Protein AF-A0A7T3ABK5-F1 (afdb_monomer_lite)

InterPro domains:
  IPR016032 Signal transduction response regu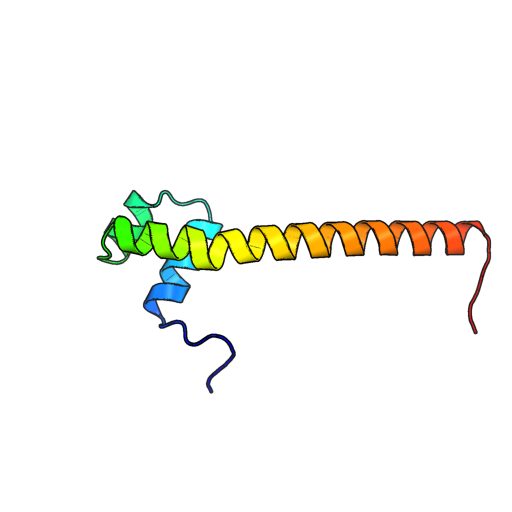lator, C-terminal effector [SSF46894] (5-57)

Radius of gyration: 19.12 Å; chains: 1; bounding box: 35×31×52 Å

Sequence (78 aa):
MSHGYGLTPREEAAVVRLEAGESKESVAAALGLSHQMVAYYASHFVVNENVLTRFERATRRSDARYRAALAASGGSYA

Structure (mmCIF, N/CA/C/O backbone):
data_AF-A0A7T3ABK5-F1
#
_entry.id   AF-A0A7T3ABK5-F1
#
loop_
_atom_site.group_PDB
_atom_site.id
_atom_site.type_symbol
_atom_site.label_atom_id
_atom_site.label_alt_id
_atom_site.label_comp_id
_atom_site.label_asym_id
_atom_site.label_entity_id
_atom_site.label_seq_id
_atom_site.pdbx_PDB_ins_code
_atom_site.Cartn_x
_atom_site.Cartn_y
_atom_site.Cartn_z
_atom_site.occupancy
_atom_site.B_iso_or_equiv
_atom_site.auth_seq_id
_atom_site.auth_comp_id
_atom_site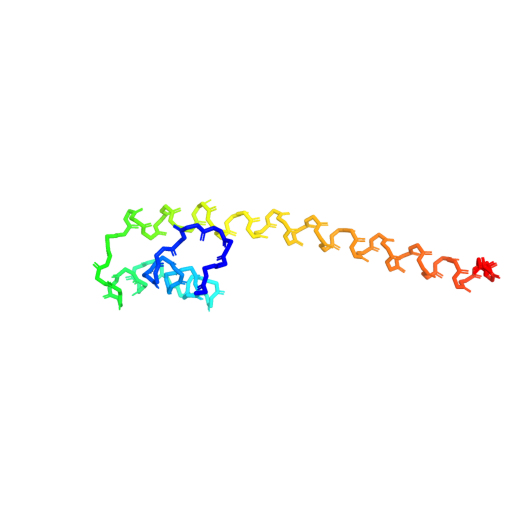.auth_asym_id
_atom_site.auth_atom_id
_atom_site.pdbx_PDB_model_num
ATOM 1 N N . MET A 1 1 ? -5.608 -21.628 0.991 1.00 36.84 1 MET A N 1
ATOM 2 C CA . MET A 1 1 ? -4.785 -20.975 -0.044 1.00 36.84 1 MET A CA 1
ATOM 3 C C . MET A 1 1 ? -4.165 -19.763 0.614 1.00 36.84 1 MET A C 1
ATOM 5 O O . MET A 1 1 ? -4.883 -18.825 0.917 1.00 36.84 1 MET A O 1
ATOM 9 N N . SER A 1 2 ? -2.884 -19.858 0.950 1.00 45.66 2 SER A N 1
ATOM 10 C CA . SER A 1 2 ? -2.127 -18.815 1.643 1.00 45.66 2 SER A CA 1
ATOM 11 C C . SER A 1 2 ? -1.056 -18.357 0.662 1.00 45.66 2 SER A C 1
ATOM 13 O O . SER A 1 2 ? -0.311 -19.203 0.162 1.00 45.66 2 SER A O 1
ATOM 15 N N . HIS A 1 3 ? -1.016 -17.077 0.305 1.00 43.25 3 HIS A N 1
ATOM 16 C CA . HIS A 1 3 ? 0.005 -16.533 -0.590 1.00 43.25 3 HIS A CA 1
ATOM 17 C C . HIS A 1 3 ? 0.741 -15.390 0.105 1.00 43.25 3 HIS A C 1
ATOM 19 O O . HIS A 1 3 ? 0.114 -14.442 0.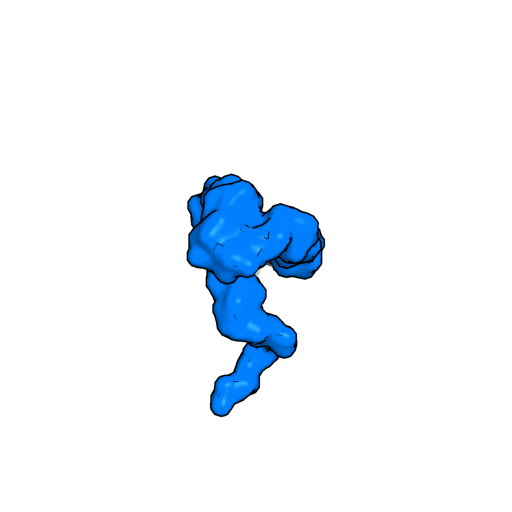547 1.00 43.25 3 HIS A O 1
ATOM 25 N N . GLY A 1 4 ? 2.062 -15.582 0.220 1.00 46.56 4 GLY A N 1
ATOM 26 C CA . GLY A 1 4 ? 3.143 -14.592 0.264 1.00 46.56 4 GLY A CA 1
ATOM 27 C C . GLY A 1 4 ? 2.915 -13.300 1.044 1.00 46.56 4 GLY A C 1
ATOM 28 O O . GLY A 1 4 ? 2.215 -12.425 0.566 1.00 46.56 4 GLY A O 1
ATOM 29 N N . TYR A 1 5 ? 3.651 -13.153 2.152 1.00 50.91 5 TYR A N 1
ATOM 30 C CA . TYR A 1 5 ? 3.574 -12.094 3.169 1.00 50.91 5 TYR A CA 1
ATOM 31 C C . TYR A 1 5 ? 2.356 -12.275 4.077 1.00 50.91 5 TYR A C 1
ATOM 33 O O . TYR A 1 5 ? 1.221 -12.167 3.645 1.00 50.91 5 TYR A O 1
ATOM 41 N N . GLY A 1 6 ? 2.594 -12.624 5.346 1.00 53.88 6 GLY A N 1
ATOM 42 C CA . GLY A 1 6 ? 1.560 -12.890 6.354 1.00 53.88 6 GLY A CA 1
ATOM 43 C C . GLY A 1 6 ? 0.804 -11.635 6.787 1.00 53.88 6 GLY A C 1
ATOM 44 O O . GLY A 1 6 ? 0.798 -11.311 7.969 1.00 53.88 6 GLY A O 1
ATOM 45 N N . LEU A 1 7 ? 0.215 -10.926 5.830 1.00 62.56 7 LEU A N 1
ATOM 46 C CA . LEU A 1 7 ? -0.683 -9.814 6.054 1.00 62.56 7 LEU A CA 1
ATOM 47 C C . LEU A 1 7 ? -2.063 -10.366 6.377 1.00 62.56 7 LEU A C 1
ATOM 49 O O . LEU A 1 7 ? -2.600 -11.242 5.697 1.00 62.56 7 LEU A O 1
ATOM 53 N N . THR A 1 8 ? -2.642 -9.853 7.447 1.00 78.31 8 THR A N 1
ATOM 54 C CA . THR A 1 8 ? -4.038 -10.107 7.769 1.00 78.31 8 THR A CA 1
ATOM 55 C C . THR A 1 8 ? -4.940 -9.395 6.750 1.00 78.31 8 THR A C 1
ATOM 57 O O . THR A 1 8 ? -4.559 -8.357 6.207 1.00 78.31 8 THR A O 1
ATOM 60 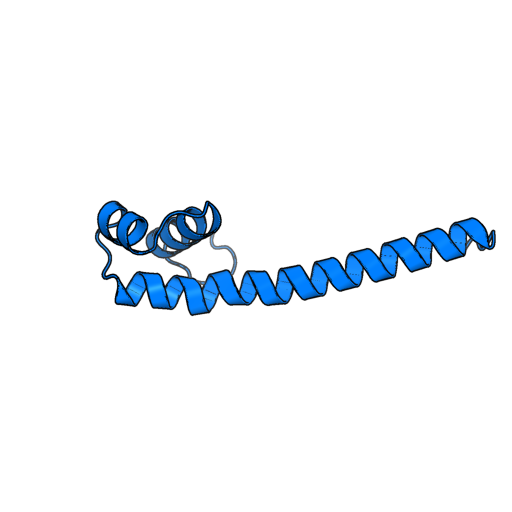N N . PRO A 1 9 ? -6.184 -9.862 6.534 1.00 79.31 9 PRO A N 1
ATOM 61 C CA . PRO A 1 9 ? -7.117 -9.215 5.600 1.00 79.31 9 PRO A CA 1
ATOM 62 C C . PRO A 1 9 ? -7.363 -7.724 5.892 1.00 79.31 9 PRO A C 1
ATOM 64 O O . PRO A 1 9 ? -7.715 -6.945 5.011 1.00 79.31 9 PRO A O 1
ATOM 67 N N . ARG A 1 10 ? -7.177 -7.307 7.152 1.00 79.31 10 ARG A N 1
ATOM 68 C CA . ARG A 1 10 ? -7.271 -5.903 7.571 1.00 79.31 10 ARG A CA 1
ATOM 69 C C . ARG A 1 10 ? -6.085 -5.059 7.116 1.00 79.31 10 ARG A C 1
ATOM 71 O O . ARG A 1 10 ? -6.268 -3.882 6.824 1.00 79.31 10 ARG A O 1
ATOM 78 N N . GLU A 1 11 ? -4.896 -5.641 7.089 1.00 77.94 11 GLU A N 1
ATOM 79 C CA . GLU A 1 11 ? -3.672 -4.965 6.660 1.00 77.94 11 GLU A CA 1
ATOM 80 C C . GLU A 1 11 ? -3.671 -4.758 5.155 1.00 77.94 11 GLU A C 1
ATOM 82 O O . GLU A 1 11 ? -3.412 -3.652 4.690 1.00 77.94 11 GLU A O 1
ATOM 87 N N . GLU A 1 12 ? -4.073 -5.784 4.410 1.00 80.00 12 GLU A N 1
ATOM 88 C CA . GLU A 1 12 ? -4.264 -5.706 2.963 1.00 80.00 12 GLU A CA 1
ATOM 89 C C . GLU A 1 12 ? -5.272 -4.604 2.595 1.00 80.00 12 GLU A C 1
ATOM 91 O O . GLU A 1 12 ? -4.976 -3.727 1.786 1.00 80.00 12 GLU A O 1
ATOM 96 N N . ALA A 1 13 ? -6.422 -4.554 3.278 1.00 83.75 13 ALA A N 1
ATOM 97 C CA . ALA A 1 13 ? -7.419 -3.506 3.057 1.00 83.75 13 ALA A CA 1
ATOM 98 C C . ALA A 1 13 ? -6.897 -2.090 3.371 1.00 83.75 13 ALA A C 1
ATOM 100 O O . ALA A 1 13 ? -7.296 -1.127 2.713 1.00 83.75 13 ALA A O 1
ATOM 101 N N . ALA A 1 14 ? -6.021 -1.941 4.371 1.00 84.69 14 ALA A N 1
ATOM 102 C CA . ALA A 1 14 ? -5.414 -0.654 4.700 1.00 84.69 14 ALA A CA 1
ATOM 103 C C . ALA A 1 14 ? -4.421 -0.206 3.621 1.00 84.69 14 ALA A C 1
ATOM 105 O O . ALA A 1 14 ? -4.447 0.956 3.219 1.00 84.69 14 ALA A O 1
ATOM 106 N N . VAL A 1 15 ? -3.580 -1.121 3.133 1.00 81.69 15 VAL A N 1
ATOM 107 C CA . VAL A 1 15 ? -2.585 -0.845 2.087 1.00 81.69 15 VAL A CA 1
ATOM 108 C C . VAL A 1 15 ? -3.265 -0.460 0.772 1.00 81.69 15 VAL A C 1
ATOM 110 O O . VAL A 1 15 ? -2.952 0.597 0.231 1.00 81.69 15 VAL A O 1
ATOM 113 N N . VAL A 1 16 ? -4.279 -1.214 0.336 1.00 83.38 16 VAL A N 1
ATOM 114 C CA . VAL A 1 16 ? -5.023 -0.931 -0.906 1.00 83.38 16 VAL A CA 1
ATOM 115 C C . VAL A 1 16 ? -5.665 0.462 -0.888 1.00 83.38 16 VAL A C 1
ATOM 117 O O . VAL A 1 16 ? -5.619 1.188 -1.881 1.00 83.38 16 VAL A O 1
ATOM 120 N N . ARG A 1 17 ? -6.244 0.885 0.245 1.00 83.81 17 ARG A N 1
ATOM 121 C CA . ARG A 1 17 ? -6.831 2.233 0.366 1.00 83.81 17 ARG A CA 1
ATOM 122 C C . ARG A 1 17 ? -5.774 3.338 0.372 1.00 83.81 17 ARG A C 1
ATOM 124 O O . ARG A 1 17 ? -5.991 4.399 -0.210 1.00 83.81 17 ARG A O 1
ATOM 131 N N . LEU A 1 18 ? -4.622 3.092 0.996 1.00 82.25 18 LEU A N 1
ATOM 132 C CA . LEU A 1 18 ? -3.495 4.028 0.970 1.00 82.25 18 LEU A CA 1
ATOM 133 C C . LEU A 1 18 ? -2.901 4.170 -0.442 1.00 82.25 18 LEU A C 1
ATOM 135 O O . LEU A 1 18 ? -2.574 5.284 -0.848 1.00 82.25 18 LEU A O 1
ATOM 139 N N . GLU A 1 19 ? -2.803 3.082 -1.207 1.00 77.81 19 GLU A N 1
ATOM 140 C CA . GLU A 1 19 ? -2.374 3.093 -2.616 1.00 77.81 19 GLU A CA 1
ATOM 141 C C . GLU A 1 19 ? -3.370 3.815 -3.527 1.00 77.81 19 GLU A C 1
ATOM 143 O O . GLU A 1 19 ? -2.965 4.521 -4.452 1.00 77.81 19 GLU A O 1
ATOM 148 N N . ALA A 1 20 ? -4.667 3.718 -3.221 1.00 80.00 20 ALA A N 1
ATOM 149 C CA . ALA A 1 20 ? -5.714 4.499 -3.879 1.00 80.00 20 ALA A CA 1
ATOM 150 C C . ALA A 1 20 ? -5.630 6.013 -3.580 1.00 80.00 20 ALA A C 1
ATOM 152 O O . ALA A 1 20 ? -6.374 6.798 -4.169 1.00 80.00 20 ALA A O 1
ATOM 153 N N . GLY A 1 21 ? -4.720 6.438 -2.696 1.00 78.38 21 GLY A N 1
ATOM 154 C CA . GLY A 1 21 ? -4.485 7.840 -2.357 1.00 78.38 21 GLY A CA 1
ATOM 155 C C . GLY A 1 21 ? -5.382 8.375 -1.242 1.00 78.38 21 GLY A C 1
ATOM 156 O O . GLY A 1 21 ? -5.420 9.588 -1.027 1.00 78.38 21 GLY A O 1
ATOM 157 N N . GLU A 1 22 ? -6.096 7.507 -0.520 1.00 82.44 22 GLU A N 1
ATOM 158 C CA . GLU A 1 22 ? -6.851 7.934 0.655 1.00 82.44 22 GLU A CA 1
ATOM 159 C C . GLU A 1 22 ? -5.918 8.429 1.771 1.00 82.44 22 GLU A C 1
ATOM 161 O O . GLU A 1 22 ? -4.801 7.939 1.969 1.00 82.44 22 GLU A O 1
ATOM 166 N N . SER A 1 23 ? -6.391 9.407 2.550 1.00 83.69 23 SER A N 1
ATOM 167 C CA . SER A 1 23 ? -5.642 9.895 3.705 1.00 83.69 23 SER A CA 1
ATOM 168 C C . SER A 1 23 ? -5.592 8.836 4.806 1.00 83.69 23 SER A C 1
ATOM 170 O O . SER A 1 23 ? -6.541 8.086 5.034 1.00 83.69 23 SER A O 1
ATOM 172 N N . LYS A 1 24 ? -4.490 8.808 5.559 1.00 83.88 24 LYS A N 1
ATOM 173 C CA . LYS A 1 24 ? -4.298 7.857 6.668 1.00 83.88 24 LYS A CA 1
ATOM 174 C C . LYS A 1 24 ? -5.414 7.943 7.713 1.00 83.88 24 LYS A C 1
ATOM 176 O O . LYS A 1 24 ? -5.782 6.929 8.294 1.00 83.88 24 LYS A O 1
ATOM 181 N N . GLU A 1 25 ? -5.960 9.136 7.932 1.00 85.88 25 GLU A N 1
ATOM 182 C CA . GLU A 1 25 ? -7.094 9.378 8.830 1.00 85.88 25 GLU A CA 1
ATOM 183 C C . GLU A 1 25 ? -8.393 8.759 8.297 1.00 85.88 25 GLU A C 1
ATOM 185 O O . GLU A 1 25 ? -9.101 8.100 9.059 1.00 85.88 25 GLU A O 1
ATOM 190 N N . SER A 1 26 ? -8.666 8.892 6.992 1.00 87.12 26 SER A N 1
ATOM 191 C CA . SER A 1 26 ? -9.810 8.242 6.332 1.00 87.12 26 SER A CA 1
ATOM 192 C C . SER A 1 26 ? -9.713 6.723 6.452 1.00 87.12 26 SER A C 1
ATOM 194 O O . SER A 1 26 ? -10.646 6.064 6.913 1.00 87.12 26 SER A O 1
ATOM 196 N N . VAL A 1 27 ? -8.541 6.165 6.136 1.00 88.00 27 VAL A N 1
ATOM 197 C CA . VAL A 1 27 ? -8.292 4.719 6.207 1.00 88.00 27 VAL A CA 1
ATOM 198 C C . VAL A 1 27 ? -8.419 4.197 7.641 1.00 88.00 27 VAL A C 1
ATOM 200 O O . VAL A 1 27 ? -9.026 3.147 7.861 1.00 88.00 27 VAL A O 1
ATOM 203 N N . ALA A 1 28 ? -7.901 4.941 8.624 1.00 88.31 28 ALA A N 1
ATOM 204 C CA . ALA A 1 28 ? -8.011 4.607 10.042 1.00 88.31 28 ALA A CA 1
ATOM 205 C C . ALA A 1 28 ? -9.475 4.553 10.498 1.00 88.31 28 ALA A C 1
ATOM 207 O O . ALA A 1 28 ? -9.902 3.549 11.074 1.00 88.31 28 ALA A O 1
ATOM 208 N N . ALA A 1 29 ? -10.260 5.585 10.178 1.00 89.88 29 ALA A N 1
ATOM 209 C CA . ALA A 1 29 ? -11.679 5.642 10.515 1.00 89.88 29 ALA A CA 1
ATOM 210 C C . ALA A 1 29 ? -12.477 4.523 9.825 1.00 89.88 29 ALA A C 1
ATOM 212 O O . ALA A 1 29 ? -13.282 3.845 10.463 1.00 89.88 29 ALA A O 1
ATOM 213 N N . ALA A 1 30 ? -12.209 4.275 8.542 1.00 88.00 30 ALA A N 1
ATOM 214 C CA . ALA A 1 30 ? -12.936 3.298 7.738 1.00 88.00 30 ALA A CA 1
ATOM 215 C C . ALA A 1 30 ? -12.620 1.832 8.088 1.00 88.00 30 ALA A C 1
ATOM 217 O O . ALA A 1 30 ? -13.376 0.937 7.705 1.00 88.00 30 ALA A O 1
ATOM 218 N N . LEU A 1 31 ? -11.501 1.563 8.767 1.00 87.00 31 LEU A N 1
ATOM 219 C CA . LEU A 1 31 ? -11.097 0.212 9.185 1.00 87.00 31 LEU A CA 1
ATOM 220 C C . LEU A 1 31 ? -11.132 0.010 10.706 1.00 87.00 31 LEU A C 1
ATOM 222 O O . LEU A 1 31 ? -10.884 -1.103 11.176 1.00 87.00 31 LEU A O 1
ATOM 226 N N . GLY A 1 32 ? -11.446 1.059 11.473 1.00 88.94 32 GLY A N 1
ATOM 227 C CA . GLY A 1 32 ? -11.389 1.035 12.935 1.00 88.94 32 GLY A CA 1
ATOM 228 C C . GLY A 1 32 ? -9.971 0.795 13.459 1.00 88.94 32 GLY A C 1
ATOM 229 O O . GLY A 1 32 ? -9.789 0.091 14.452 1.00 88.94 32 GLY A O 1
ATOM 230 N N . LEU A 1 33 ? -8.964 1.319 12.759 1.00 86.38 33 LEU A N 1
ATOM 231 C CA . LEU A 1 33 ? -7.551 1.178 13.110 1.00 86.38 33 LEU A CA 1
ATOM 232 C C . LEU A 1 33 ? -7.048 2.469 13.750 1.00 86.38 33 LEU A C 1
ATOM 234 O O . LEU A 1 33 ? -7.568 3.553 13.498 1.00 86.38 33 LEU A O 1
ATOM 238 N N . SER A 1 34 ? -5.995 2.371 14.559 1.00 87.44 34 SER A N 1
ATOM 239 C CA . SER A 1 34 ? -5.327 3.571 15.051 1.00 87.44 34 SER A CA 1
ATOM 240 C C . SER A 1 34 ? -4.520 4.223 13.928 1.00 87.44 34 SER A C 1
ATOM 242 O O . SER A 1 34 ? -3.943 3.551 13.069 1.00 87.44 34 SER A O 1
ATOM 244 N N . HIS A 1 35 ? -4.420 5.551 13.970 1.00 84.81 35 HIS A N 1
ATOM 245 C CA . HIS A 1 35 ? -3.618 6.308 13.011 1.00 84.81 35 HIS A CA 1
ATOM 246 C C . HIS A 1 35 ? -2.146 5.849 12.988 1.00 84.81 35 HIS A C 1
ATOM 248 O O . HIS A 1 35 ? -1.520 5.788 11.932 1.00 84.81 35 HIS A O 1
ATOM 254 N N . GLN A 1 36 ? -1.608 5.449 14.146 1.00 83.94 36 GLN A N 1
ATOM 255 C CA . GLN A 1 36 ? -0.257 4.896 14.278 1.00 83.94 36 GLN A CA 1
ATOM 256 C C . GLN A 1 36 ? -0.085 3.582 13.504 1.00 83.94 36 GLN A C 1
ATOM 258 O O . GLN A 1 36 ? 0.947 3.373 12.869 1.00 83.94 36 GLN A O 1
ATOM 263 N N . MET A 1 37 ? -1.106 2.723 13.514 1.00 84.06 37 MET A N 1
ATOM 264 C CA . MET A 1 37 ? -1.079 1.438 12.817 1.00 84.06 37 MET A CA 1
ATOM 265 C C . MET A 1 37 ? -1.141 1.632 11.299 1.00 84.06 37 MET A C 1
ATOM 267 O O . MET A 1 37 ? -0.355 1.042 10.565 1.00 84.06 37 MET A O 1
ATOM 271 N N . VAL A 1 38 ? -1.976 2.562 10.829 1.00 83.31 38 VAL A N 1
ATOM 272 C CA . VAL A 1 38 ? -2.026 2.948 9.409 1.00 83.31 38 VAL A CA 1
ATOM 273 C C . VAL A 1 38 ? -0.713 3.599 8.955 1.00 83.31 38 VAL A C 1
ATOM 275 O O . VAL A 1 38 ? -0.238 3.341 7.850 1.00 83.31 38 VAL A O 1
ATOM 278 N N . ALA A 1 39 ? -0.076 4.406 9.808 1.00 83.00 39 ALA A N 1
ATOM 279 C CA . ALA A 1 39 ? 1.238 4.978 9.519 1.00 83.00 39 ALA A CA 1
ATOM 280 C C . ALA A 1 39 ? 2.337 3.907 9.410 1.00 83.00 39 ALA A C 1
ATOM 282 O O . ALA A 1 39 ? 3.192 4.021 8.530 1.00 83.00 39 ALA A O 1
ATOM 283 N N . TYR A 1 40 ? 2.293 2.874 10.256 1.00 82.31 40 TYR A N 1
ATOM 284 C CA . TYR A 1 40 ? 3.168 1.705 10.154 1.00 82.31 40 TYR A CA 1
ATOM 285 C C . TYR A 1 40 ? 2.933 0.943 8.844 1.00 82.31 40 TYR A C 1
ATOM 287 O O . TYR A 1 40 ? 3.887 0.645 8.132 1.00 82.31 40 TYR A O 1
ATOM 295 N N . TYR A 1 41 ? 1.679 0.711 8.450 1.00 79.50 41 TYR A N 1
ATOM 296 C CA . TYR A 1 41 ? 1.382 0.038 7.182 1.00 79.50 41 TYR A CA 1
ATOM 297 C C . TYR A 1 41 ? 1.859 0.832 5.962 1.00 79.50 41 TYR A C 1
ATOM 299 O O . TYR A 1 41 ? 2.468 0.270 5.051 1.00 79.50 41 TYR A O 1
ATOM 307 N N . ALA A 1 42 ? 1.687 2.155 5.982 1.00 78.56 42 ALA A N 1
ATOM 308 C CA . ALA A 1 42 ? 2.216 3.029 4.941 1.00 78.56 42 ALA A CA 1
ATOM 309 C C . ALA A 1 42 ? 3.752 2.950 4.836 1.00 78.56 42 ALA A C 1
ATOM 311 O O . ALA A 1 42 ? 4.295 2.909 3.737 1.00 78.56 42 ALA A O 1
ATOM 312 N N . SER A 1 43 ? 4.476 2.925 5.958 1.00 75.12 43 SER A N 1
ATOM 313 C CA . SER A 1 43 ? 5.943 2.890 5.931 1.00 75.12 43 SER A CA 1
ATOM 314 C C . SER A 1 43 ? 6.517 1.507 5.620 1.00 75.12 43 SER A C 1
ATOM 316 O O . SER A 1 43 ? 7.592 1.427 5.035 1.00 75.12 43 SER A O 1
ATOM 318 N N . HIS A 1 44 ? 5.825 0.429 5.990 1.00 71.69 44 HIS A N 1
ATOM 319 C CA . HIS A 1 44 ? 6.339 -0.933 5.846 1.00 71.69 44 HIS A CA 1
ATOM 320 C C . HIS A 1 44 ? 5.962 -1.587 4.509 1.00 71.69 44 HIS A C 1
ATOM 322 O O . HIS A 1 44 ? 6.764 -2.339 3.951 1.00 71.69 44 HIS A O 1
ATOM 328 N N . PHE A 1 45 ? 4.780 -1.268 3.972 1.00 68.00 45 PHE A N 1
ATOM 329 C CA . PHE A 1 45 ? 4.252 -1.893 2.754 1.00 68.00 45 PHE A CA 1
ATOM 330 C C . PHE A 1 45 ? 4.278 -0.937 1.553 1.00 68.00 45 PHE A C 1
ATOM 332 O O . PHE A 1 45 ? 4.869 -1.271 0.529 1.00 68.00 45 PHE A O 1
ATOM 339 N N . VAL A 1 46 ? 3.792 0.301 1.701 1.00 62.88 46 VAL A N 1
ATOM 340 C CA . VAL A 1 46 ? 3.721 1.266 0.578 1.00 62.88 46 VAL A CA 1
ATOM 341 C C . VAL A 1 46 ? 5.102 1.828 0.190 1.00 62.88 46 VAL A C 1
ATOM 343 O O . VAL A 1 46 ? 5.375 2.109 -0.979 1.00 62.88 46 VAL A O 1
ATOM 346 N N . VAL A 1 47 ? 6.030 1.975 1.145 1.00 55.06 47 VAL A N 1
ATOM 347 C CA . VAL A 1 47 ? 7.413 2.401 0.832 1.00 55.06 47 VAL A CA 1
ATOM 348 C C . VAL A 1 47 ? 8.221 1.271 0.184 1.00 55.06 47 VAL A C 1
ATOM 350 O O . VAL A 1 47 ? 9.031 1.547 -0.702 1.00 55.06 47 VAL A O 1
ATOM 353 N N . ASN A 1 48 ? 7.973 0.009 0.556 1.00 51.16 48 ASN A N 1
ATOM 354 C CA . ASN A 1 48 ? 8.597 -1.138 -0.110 1.00 51.16 48 ASN A CA 1
ATOM 355 C C . ASN A 1 48 ? 8.125 -1.253 -1.562 1.00 51.16 48 ASN A C 1
ATOM 357 O O . ASN A 1 48 ? 8.958 -1.443 -2.451 1.00 51.16 48 ASN A O 1
ATOM 361 N N . GLU A 1 49 ? 6.837 -1.015 -1.825 1.00 47.41 49 GLU A N 1
ATOM 362 C CA . GLU A 1 49 ? 6.348 -0.895 -3.196 1.00 47.41 49 GLU A CA 1
ATOM 363 C C . GLU A 1 49 ? 7.000 0.272 -3.936 1.00 47.41 49 GLU A C 1
ATOM 365 O O . GLU A 1 49 ? 7.432 0.084 -5.059 1.00 47.41 49 GLU A O 1
ATOM 370 N N . ASN A 1 50 ? 7.174 1.462 -3.357 1.00 48.28 50 ASN A N 1
ATOM 371 C CA . ASN A 1 50 ? 7.820 2.565 -4.088 1.00 48.28 50 ASN A CA 1
ATOM 372 C C . ASN A 1 50 ? 9.298 2.298 -4.432 1.00 48.28 50 ASN A C 1
ATOM 374 O O . ASN A 1 50 ? 9.767 2.712 -5.497 1.00 48.28 50 ASN A O 1
ATOM 378 N N . VAL A 1 51 ? 10.040 1.601 -3.568 1.00 48.16 51 VAL A N 1
ATOM 379 C CA . VAL A 1 51 ? 11.434 1.212 -3.842 1.00 48.16 51 VAL A CA 1
ATOM 380 C C . VAL A 1 51 ? 11.493 0.125 -4.915 1.00 48.16 51 VAL A C 1
ATOM 382 O O . VAL A 1 51 ? 12.261 0.271 -5.869 1.00 48.16 51 VAL A O 1
ATOM 385 N N . LEU A 1 52 ? 10.643 -0.901 -4.822 1.00 47.94 52 LEU A N 1
ATOM 386 C CA . LEU A 1 52 ? 10.543 -1.960 -5.829 1.00 47.94 52 LEU A CA 1
ATOM 387 C C . LEU A 1 52 ? 10.020 -1.417 -7.160 1.00 47.94 52 LEU A C 1
ATOM 389 O O . LEU A 1 52 ? 10.642 -1.641 -8.187 1.00 47.94 52 LEU A O 1
ATOM 393 N N . THR A 1 53 ? 8.986 -0.581 -7.154 1.00 55.00 53 THR A N 1
ATOM 394 C CA . THR A 1 53 ? 8.410 0.049 -8.349 1.00 55.00 53 THR A CA 1
ATOM 395 C C . THR A 1 53 ? 9.398 1.007 -9.005 1.00 55.00 53 THR A C 1
ATOM 397 O O . THR A 1 53 ? 9.466 1.082 -10.230 1.00 55.00 53 THR A O 1
ATOM 400 N N . ARG A 1 54 ? 10.202 1.757 -8.236 1.00 51.31 54 ARG A N 1
ATOM 401 C CA . ARG A 1 54 ? 11.251 2.623 -8.802 1.00 51.31 54 ARG A CA 1
ATOM 402 C C . ARG A 1 54 ? 12.389 1.798 -9.389 1.00 51.31 54 ARG A C 1
ATOM 404 O O . ARG A 1 54 ? 12.881 2.158 -10.460 1.00 51.31 54 ARG A O 1
ATOM 411 N N . PHE A 1 55 ? 12.785 0.719 -8.718 1.00 43.41 55 PHE A N 1
ATOM 412 C CA . PHE A 1 55 ? 13.799 -0.196 -9.223 1.00 43.41 55 PHE A CA 1
ATOM 413 C C . PHE A 1 55 ? 13.306 -0.895 -10.494 1.00 43.41 55 PHE A C 1
ATOM 415 O O . PHE A 1 55 ? 13.959 -0.757 -11.520 1.00 43.41 55 PHE A O 1
ATOM 422 N N . GLU A 1 56 ? 12.117 -1.501 -10.484 1.00 54.38 56 GLU A N 1
ATOM 423 C CA . GLU A 1 56 ? 11.470 -2.149 -11.633 1.00 54.38 56 GLU A CA 1
ATOM 424 C C . GLU A 1 56 ? 11.203 -1.184 -12.793 1.00 54.38 56 GLU A C 1
ATOM 426 O O . GLU A 1 56 ? 11.433 -1.526 -13.954 1.00 54.38 56 GLU A O 1
ATOM 431 N N . ARG A 1 57 ? 10.766 0.056 -12.522 1.00 55.38 57 ARG A N 1
ATOM 432 C CA . ARG A 1 57 ? 10.637 1.095 -13.562 1.00 55.38 57 ARG A CA 1
ATOM 433 C C . ARG A 1 57 ? 11.997 1.470 -14.143 1.00 55.38 57 ARG A C 1
ATOM 435 O O . ARG A 1 57 ? 12.090 1.701 -15.350 1.00 55.38 57 ARG A O 1
ATOM 442 N N . ALA A 1 58 ? 13.048 1.525 -13.325 1.00 52.59 58 ALA A N 1
ATOM 443 C CA . ALA A 1 58 ? 14.405 1.758 -13.805 1.00 52.59 58 ALA A CA 1
AT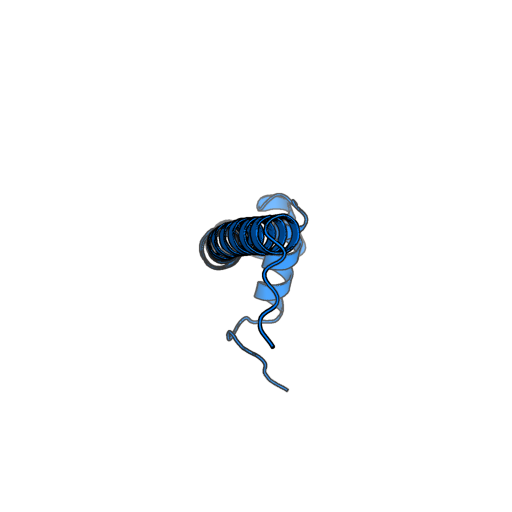OM 444 C C . ALA A 1 58 ? 14.911 0.576 -14.647 1.00 52.59 58 ALA A C 1
ATOM 446 O O . ALA A 1 58 ? 15.468 0.809 -15.723 1.00 52.59 58 ALA A O 1
ATOM 447 N N . THR A 1 59 ? 14.645 -0.669 -14.237 1.00 64.88 59 THR A N 1
ATOM 448 C CA . THR A 1 59 ? 15.006 -1.871 -15.005 1.00 64.88 59 THR A CA 1
ATOM 449 C C . THR A 1 59 ? 14.249 -1.922 -16.325 1.00 64.88 59 THR A C 1
ATOM 451 O O . THR A 1 59 ? 14.887 -2.051 -17.363 1.00 64.88 59 THR A O 1
ATOM 454 N N . ARG A 1 60 ? 12.924 -1.704 -16.336 1.00 60.16 60 ARG A N 1
ATOM 455 C CA . ARG A 1 60 ? 12.123 -1.631 -17.574 1.00 60.16 60 ARG A CA 1
ATOM 456 C C . ARG A 1 60 ? 12.607 -0.544 -18.520 1.00 60.16 60 ARG A C 1
ATOM 458 O O . ARG A 1 60 ? 12.643 -0.757 -19.725 1.00 60.16 60 ARG A O 1
ATOM 465 N N . ARG A 1 61 ? 12.982 0.628 -18.001 1.00 61.81 61 ARG A N 1
ATOM 466 C CA . ARG A 1 61 ? 13.514 1.714 -18.836 1.00 61.81 61 ARG A CA 1
ATOM 467 C C . ARG A 1 61 ? 14.877 1.355 -19.424 1.00 61.81 61 ARG A C 1
ATOM 469 O O . ARG A 1 61 ? 15.151 1.725 -20.564 1.00 61.81 61 ARG A O 1
ATOM 476 N N . SER A 1 62 ? 15.717 0.665 -18.655 1.00 66.88 62 SER A N 1
ATOM 477 C CA . SER A 1 62 ? 17.005 0.153 -19.126 1.00 66.88 62 SER A CA 1
ATOM 478 C C . SER A 1 62 ? 16.810 -0.916 -20.203 1.00 66.88 62 SER A C 1
ATOM 480 O O . SER A 1 62 ? 17.375 -0.795 -21.286 1.00 66.88 62 SER A O 1
ATOM 482 N N . ASP A 1 63 ? 15.926 -1.884 -19.957 1.00 69.88 63 ASP A N 1
ATOM 483 C CA . ASP A 1 63 ? 15.600 -2.977 -20.877 1.00 69.88 63 ASP A CA 1
ATOM 484 C C . ASP A 1 63 ? 14.980 -2.456 -22.179 1.00 69.88 63 ASP A C 1
ATOM 486 O O . ASP A 1 63 ? 15.444 -2.780 -23.266 1.00 69.88 63 ASP A O 1
ATOM 490 N N . ALA A 1 64 ? 14.013 -1.539 -22.098 1.00 69.31 64 ALA A N 1
ATOM 491 C CA . ALA A 1 64 ? 13.405 -0.921 -23.274 1.00 69.31 64 ALA A CA 1
ATOM 492 C C . ALA A 1 64 ? 14.424 -0.136 -24.114 1.00 69.31 64 ALA A C 1
ATOM 494 O O . ALA A 1 64 ? 14.390 -0.201 -25.341 1.00 69.31 64 ALA A O 1
ATOM 495 N N . ARG A 1 65 ? 15.355 0.586 -23.475 1.00 72.50 65 ARG A N 1
ATOM 496 C CA . ARG A 1 65 ? 16.443 1.281 -24.182 1.00 72.50 65 ARG A CA 1
ATOM 497 C C . ARG A 1 65 ? 17.423 0.306 -24.813 1.00 72.50 65 ARG A C 1
ATOM 499 O O . ARG A 1 65 ? 17.832 0.530 -25.945 1.00 72.50 65 ARG A O 1
ATOM 506 N N . TYR A 1 66 ? 17.775 -0.758 -24.102 1.00 63.88 66 TYR A N 1
ATOM 507 C CA . TYR A 1 66 ? 18.648 -1.811 -24.603 1.00 63.88 66 TYR A CA 1
ATOM 508 C C . TYR A 1 66 ? 18.023 -2.510 -25.817 1.00 63.88 66 TYR A C 1
ATOM 510 O O . TYR A 1 66 ? 18.662 -2.611 -26.861 1.00 63.88 66 TYR A O 1
ATOM 518 N N . ARG A 1 67 ? 16.736 -2.872 -25.744 1.00 60.97 67 ARG A N 1
ATOM 519 C CA . ARG A 1 67 ? 15.978 -3.445 -26.867 1.00 60.97 67 ARG A CA 1
ATOM 520 C C . ARG A 1 67 ? 15.824 -2.473 -28.032 1.00 60.97 67 ARG A C 1
ATOM 522 O O . ARG A 1 67 ? 15.962 -2.891 -29.175 1.00 60.97 67 ARG A O 1
ATOM 529 N N . ALA A 1 68 ? 15.576 -1.192 -27.767 1.00 76.75 68 ALA A N 1
ATOM 530 C CA . ALA A 1 68 ? 15.515 -0.174 -28.813 1.00 76.75 68 ALA A CA 1
ATOM 531 C C . ALA A 1 68 ? 16.877 0.023 -29.499 1.00 76.75 68 ALA A C 1
ATOM 533 O O . ALA A 1 68 ? 16.931 0.137 -30.719 1.00 76.75 68 ALA A O 1
ATOM 534 N N . ALA A 1 69 ? 17.974 0.011 -28.737 1.00 73.38 69 ALA A N 1
ATOM 535 C CA . ALA A 1 69 ? 19.330 0.090 -29.274 1.00 73.38 69 ALA A CA 1
ATOM 536 C C . ALA A 1 69 ? 19.690 -1.148 -30.111 1.00 73.38 69 ALA A C 1
ATOM 538 O O . ALA A 1 69 ? 20.290 -0.999 -31.168 1.00 73.38 69 ALA A O 1
ATOM 539 N N . LEU A 1 70 ? 19.274 -2.342 -29.681 1.00 67.50 70 LEU A N 1
ATOM 540 C CA . LEU A 1 70 ? 19.414 -3.595 -30.434 1.00 67.50 70 LEU A CA 1
ATOM 541 C C . LEU A 1 70 ? 18.613 -3.597 -31.739 1.00 67.50 70 LEU A C 1
ATOM 543 O O . LEU A 1 70 ? 19.134 -3.961 -32.789 1.00 67.50 70 LEU A O 1
ATOM 547 N N . ALA A 1 71 ? 17.358 -3.149 -31.687 1.00 74.25 71 ALA A N 1
ATOM 548 C CA . ALA A 1 71 ? 16.525 -3.009 -32.877 1.00 74.25 71 ALA A CA 1
ATOM 549 C C . ALA A 1 71 ? 17.116 -1.983 -33.858 1.00 74.25 71 ALA A C 1
ATOM 551 O O . ALA A 1 71 ? 17.102 -2.206 -35.065 1.00 74.25 71 ALA A O 1
ATOM 552 N N . ALA A 1 72 ? 17.678 -0.885 -33.342 1.00 75.44 72 ALA A N 1
ATOM 553 C CA . ALA A 1 72 ? 18.339 0.138 -34.147 1.00 75.44 72 ALA A CA 1
ATOM 554 C C . ALA A 1 72 ? 19.696 -0.317 -34.714 1.00 75.44 72 ALA A C 1
ATOM 556 O O . ALA A 1 72 ? 20.087 0.148 -35.781 1.00 75.44 72 ALA A O 1
ATOM 557 N N . SER A 1 73 ? 20.410 -1.217 -34.030 1.00 73.19 73 SER A N 1
ATOM 558 C CA . SER A 1 73 ? 21.690 -1.762 -34.497 1.00 73.19 73 SER A CA 1
ATOM 559 C C . SER A 1 73 ? 21.545 -2.987 -35.406 1.00 73.19 73 SER A C 1
ATOM 561 O O . SER A 1 73 ? 22.549 -3.474 -35.920 1.00 73.19 73 SER A O 1
ATOM 563 N N . GLY A 1 74 ? 20.319 -3.487 -35.619 1.00 72.94 74 GLY A N 1
ATOM 564 C CA . GLY A 1 74 ? 20.055 -4.687 -36.421 1.00 72.94 74 GLY A CA 1
ATOM 565 C C . GLY A 1 74 ? 20.554 -5.985 -35.775 1.00 72.94 74 GLY A C 1
ATOM 566 O O . GLY A 1 74 ? 20.665 -7.004 -36.452 1.00 72.94 74 GLY A O 1
ATOM 567 N N . GLY A 1 75 ? 20.877 -5.961 -34.479 1.00 61.16 75 GLY A N 1
ATOM 568 C CA . GLY A 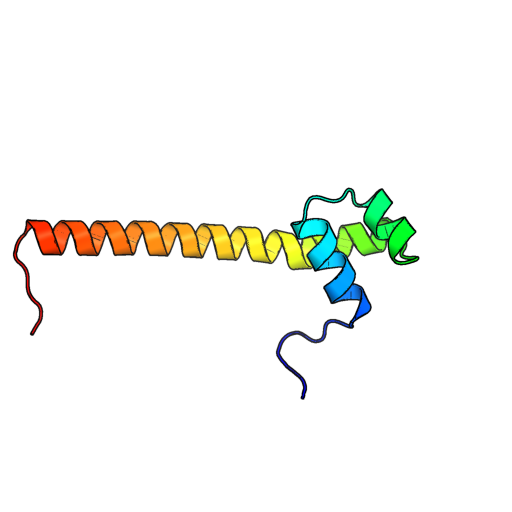1 75 ? 21.399 -7.120 -33.764 1.00 61.16 75 GLY A CA 1
ATOM 569 C C . GLY A 1 75 ? 20.292 -8.106 -33.398 1.00 61.16 75 GLY A C 1
ATOM 570 O O . GLY A 1 75 ? 19.580 -7.908 -32.416 1.00 61.16 75 GLY A O 1
ATOM 571 N N . SER A 1 76 ? 20.157 -9.189 -34.161 1.00 54.91 76 SER A N 1
ATOM 572 C CA . SER A 1 76 ? 19.394 -10.374 -33.762 1.00 54.91 76 SER A CA 1
ATOM 573 C C . SER A 1 76 ? 20.287 -11.322 -32.959 1.00 54.91 76 SER A C 1
ATOM 575 O O . SER A 1 76 ? 21.302 -11.784 -33.482 1.00 54.91 76 SER A O 1
ATOM 577 N N . TYR A 1 77 ? 19.897 -11.667 -31.730 1.00 54.09 77 TYR A N 1
ATOM 578 C CA . TYR A 1 77 ? 20.348 -12.922 -31.128 1.00 54.09 77 TYR A CA 1
ATOM 579 C C . TYR A 1 77 ? 19.415 -14.027 -31.631 1.00 54.09 77 TYR A C 1
ATOM 581 O O . TYR A 1 77 ? 18.204 -13.950 -31.414 1.00 54.09 77 TYR A O 1
ATOM 589 N N . ALA A 1 78 ? 19.990 -14.971 -32.376 1.00 45.41 78 ALA A N 1
ATOM 590 C CA . ALA A 1 78 ? 19.386 -16.266 -32.672 1.00 45.41 78 ALA A CA 1
ATOM 591 C C . ALA A 1 78 ? 19.369 -17.148 -31.417 1.00 45.41 78 ALA A C 1
ATOM 593 O O . ALA A 1 78 ? 20.280 -16.971 -30.571 1.00 45.41 78 ALA A O 1
#

Secondary structure (DSSP, 8-state):
---SS---HHHHHHHHHHHTT--HHHHHHHHT--HHHHHHHIIIIIHHHHHHHHHHHHHHHHHHHHHHHHHHHT----

Foldseek 3Di:
DDDDDPDDPLLVQLLVCVVVVDDLVVSCVVSVHDSVVSVVSCVPPVVVCVVVVVVVVVVVVVVVVVVVVCVVVVDDDD

pLDDT: mean 70.05, std 14.57, range [36.84, 89.88]

Organism: Sphingomonas paucimobilis (NCBI:txid13689)

=== Feature glossary ===
Reading guide. The protein is described through the following features:

Foldseek 3Di. A 3Di character summarizes, for each residue, the relative orientation of the Cα frame of its nearest spatial neighbor. Because it encodes fold topology rather than chemistry, 3Di alignments detect remote structural similarity that sequence alignment misses.

Contact-map, Ramachandran, and PAE plots. Plot images: a contact map (which residues are close in 3D, as an N×N binary image), a Ramachandran scatter (backbone torsion angles, revealing secondary-structure composition at a glance), and — for AlphaFold structures — a PAE heatmap (pairwise prediction confidence).

Radius of gyration, Cα contacts, bounding box. Radius of gyration (Rg) is the root-mean-square distance of Cα atoms from their centroid — a single number for overall size and compactness. A globular domain of N residues has Rg ≈ 2.2·N^0.38 Å; an extended or disordered chain has a much larger Rg. The Cα contact count is the number of residue pairs whose Cα atoms are within 8 Å and are more than four positions apart in sequence — a standard proxy for tertiary packing density. The bounding box is the smallest axis-aligned box enclosing all Cα atoms.

Secondary structure (8-state, DSSP). Eight-state secondary structure (DSSP): H is the canonical α-helix, G the tighter 3₁₀-helix, I the wider π-helix; E/B are β-structure, T and S are turns and bends, and '-' is everything else. DSSP derives these from the pattern of main-chain N–H···O=C hydrogen bonds, not from the sequence.

B-factor. B-factor (Debye–Waller factor) reflects atomic displacement in the crystal lattice. It is an experimental observable (units Å²), not a prediction; low values mean the atom is pinned down, high values mean it moves or is heterogeneous across the crystal.

pLDDT. pLDDT is the predicted lDDT-Cα score: AlphaFold's confidence that the local environment of each residue (all inter-atomic distances within 15 Å) is correctly placed. It is a per-residue number between 0 and 100, with higher meaning more reliable.

Nearest PDB structures. Nearest PDB neighbors are the top structural matches found by Foldseek when searching this structure against the entire Protein Data Bank. Each hit reports a TM-score (0 to 1; >0.5 almost always implies the same fold) and an E-value. These are *structural* homologs — they may share no detectable sequence similarity.

Solvent-accessible surface area. Accessible surface area quantifies burial. A residue with SASA near zero is packed into the hydrophobic core; one with SASA >100 Å² sits on the surface. Computed here via the Shrake–Rupley numerical algorithm with a 1.4 Å probe.

Rendered structure images. Structure images are PyMOL renders from six orthogonal camera directions. Cartoon representation draws helices as coils and strands as arrows; sticks shows the backbone as bonds; surface shows the solvent-excluded envelope. Rainbow coloring maps sequence position to hue (blue→red, N→C); chain coloring assigns a distinct color per polypeptide.

Backbone torsions (φ/ψ). φ (phi) and ψ (psi) are the two rotatable backbone dihedrals per residue: φ is the C(i-1)–N–Cα–C torsion, ψ is the N–Cα–C–N(i+1) torsion, both in degrees on (−180°, 180°]. α-helical residues cluster near (−60°, −45°); β-strand residues near (−120°, +130°). A Ramachandran plot is simply a scatter of (φ, ψ) for every residue.

Predicted aligned error. Predicted Aligned Error (PAE) is an AlphaFold confidence matrix: entry (i, j) is the expected error in the position of residue j, in ångströms, when the prediction is superimposed on the true structure at residue i. Low PAE within a block of residues means that block is internally rigid and well-predicted; high PAE between two blocks means their relative placement is uncertain even if each block individually is confident.

mmCIF coordinates. Structure coordinates are given as an mmCIF _atom_site loop: one row per atom with element, residue name, chain id, sequence number, and x/y/z position in Å. Only the four main-chain atoms per residue are included here; side chains are omitted to keep the record compact.

InterPro / GO / CATH / organism. Database cross-references. InterPro integrates a dozen domain/family signature databases into unified entries with residue-range hits. GO terms attach function/process/location labels with evidence codes. CATH codes position the fold in a four-level structural taxonomy. Organism is the NCBI-taxonomy species name.

Secondary structure (3-state, P-SEA). SS3 is a coarse helix/strand/coil call (letters a/b/c) made by the P-SEA algorithm from inter-Cα distances and dihedrals. It is less detailed than DSSP but needs only Cα positions.

Sequence. Sequence gives the chain of amino acids in standard one-letter code (A=alanine, C=cysteine, …, Y=tyrosine), read N→C. It is the only feature that is directly encoded by the gene; all structural features are derived from the folded form of this sequence.